Protein AF-A0A225DD57-F1 (afdb_monomer)

Nearest PDB structures (foldseek):
  1nw8-assembly1_A  TM=8.783E-01  e=8.122E-04  Cereibacter sphaeroides
  1eg2-assembly1_A  TM=8.986E-01  e=1.208E-03  Cereibacter sphaeroides
  6pbd-assembly1_A  TM=8.001E-01  e=1.473E-03  Caulobacter vibrioides
  1nw6-assembly1_A  TM=6.764E-01  e=6.661E-04  Cereibacter sphaeroides
  2zbq-assembly1_A  TM=6.760E-01  e=3.719E-03  Thermus thermophilus

Sequence (148 aa):
MKANPGIIINRTYTAEEVTKILARYEHGDIVDCVVGGGKMGHDAAHDNEAPYPLELVERFVLSCCPPGGTVADCFTGSGTTAHAAIIHGRNFIGCDIRESQVEIARNRLRDVESGWNSYKRVTGAKVEAIATPAAPSLFDEVPTDAQD

InterPro domains:
  IPR001091 Restriction/modification DNA-methyltransferase [PR00508] (48-65)
  IPR001091 Restriction/modification DNA-methyltransferase [PR00508] (67-85)
  IPR001091 Restriction/modification DNA-methyltransferase [PR00508] (90-110)
  IPR002941 DNA methylase N-4/N-6 [PF01555] (45-106)
  IPR029063 S-adenosyl-L-methionine-dependent methyltransferase superfamily [G3DSA:3.40.50.150] (6-124)
  IPR029063 S-adenosyl-L-methionine-dependent methyltransferase superfamily [SSF53335] (49-110)

Secondary structure (DSSP, 8-state):
-PPPTT------S-HHHHHHHHTTS-SSS------STT-SSSGGGGGSSS---HHHHHHHHHHHS-TT-EEEETT-TTTHHHHHHHHTT-EEEE--S-HHHHHHHHHHHHHHHTT--EEEEEETTEEEEEEPPPPPP------S----

Mean predicted aligned error: 9.71 Å

Radius of gyration: 16.48 Å; Cα contacts (8 Å, |Δi|>4): 208; chains: 1; bounding box: 44×46×37 Å

Foldseek 3Di:
DDDDPPDPDPCLDDPVRLCVLCVLADDDPDHDFDDDPQQQFDPLQVVFPDGHRLVVLLNCCSNPAHAQEEDEEAQCFLNSNVLSQFLRRYAYDYDHPDPSRVVNNVVVVVCSQVQVQWGWGDDPPDIDTGGRHHGDDHDDPPPPPPDD

Structure (mmCIF, N/CA/C/O backbone):
data_AF-A0A225DD57-F1
#
_entry.id   AF-A0A225DD57-F1
#
loop_
_atom_site.group_PDB
_atom_site.id
_atom_site.type_symbol
_atom_site.label_atom_id
_atom_site.label_alt_id
_atom_site.label_comp_id
_atom_site.label_asym_id
_atom_site.label_entity_id
_atom_site.label_seq_id
_atom_site.pdbx_PDB_ins_code
_atom_site.Cartn_x
_atom_site.Cartn_y
_atom_site.Cartn_z
_atom_site.occupancy
_atom_site.B_iso_or_equiv
_atom_site.auth_seq_id
_atom_site.auth_comp_id
_atom_site.auth_asym_id
_atom_site.auth_atom_id
_atom_site.pdbx_PDB_model_num
ATOM 1 N N . MET A 1 1 ? -4.572 25.527 13.713 1.00 34.81 1 MET A N 1
ATOM 2 C CA . MET A 1 1 ? -4.984 25.557 12.292 1.00 34.81 1 MET A CA 1
ATOM 3 C C . MET A 1 1 ? -6.315 24.828 12.161 1.00 34.81 1 MET A C 1
ATOM 5 O O . MET A 1 1 ? -6.410 23.710 12.648 1.00 34.81 1 MET A O 1
ATOM 9 N N . LYS A 1 2 ? -7.359 25.466 11.615 1.00 31.77 2 LYS A N 1
ATOM 10 C CA . LYS A 1 2 ? -8.645 24.808 11.320 1.00 31.77 2 LYS A CA 1
ATOM 11 C C . LYS A 1 2 ? -8.604 24.343 9.861 1.00 31.77 2 LYS A C 1
ATOM 13 O O . LYS A 1 2 ? -8.299 25.155 8.995 1.00 31.77 2 LYS A O 1
ATOM 18 N N . ALA A 1 3 ? -8.849 23.057 9.621 1.00 34.16 3 ALA A N 1
ATOM 19 C CA . ALA A 1 3 ? -8.929 22.487 8.278 1.00 34.16 3 ALA A CA 1
ATOM 20 C C . ALA A 1 3 ? -10.076 23.118 7.458 1.00 34.16 3 ALA A C 1
ATOM 22 O O . ALA A 1 3 ? -11.015 23.684 8.021 1.00 34.16 3 ALA A O 1
ATOM 23 N N . ASN A 1 4 ? -9.961 23.024 6.131 1.00 31.92 4 ASN A N 1
ATOM 24 C CA . ASN A 1 4 ? -10.864 23.598 5.132 1.00 31.92 4 ASN A CA 1
ATOM 25 C C . ASN A 1 4 ? -12.333 23.140 5.353 1.00 31.92 4 ASN A C 1
ATOM 27 O O . ASN A 1 4 ? -12.573 21.933 5.419 1.00 31.92 4 ASN A O 1
ATOM 31 N N . PRO A 1 5 ? -13.319 24.058 5.459 1.00 31.98 5 PRO A N 1
ATOM 32 C CA . PRO A 1 5 ? -14.703 23.763 5.873 1.00 31.98 5 PRO A CA 1
ATOM 33 C C . PRO A 1 5 ? -15.531 22.837 4.957 1.00 31.98 5 PRO A C 1
ATOM 35 O O . PRO A 1 5 ? -16.663 22.518 5.310 1.00 31.98 5 PRO A O 1
ATOM 38 N N . GLY A 1 6 ? -15.003 22.393 3.811 1.00 32.75 6 GLY A N 1
ATOM 39 C CA . GLY A 1 6 ? -15.690 21.485 2.878 1.00 32.75 6 GLY A CA 1
ATOM 40 C C . GLY A 1 6 ? -15.499 19.984 3.140 1.00 32.75 6 GLY A C 1
ATOM 41 O O . GLY A 1 6 ? -16.209 19.178 2.548 1.00 32.75 6 GLY A O 1
ATOM 42 N N . ILE A 1 7 ? -14.574 19.586 4.020 1.00 39.62 7 ILE A N 1
ATOM 43 C CA . ILE A 1 7 ? -14.382 18.180 4.408 1.00 39.62 7 ILE A CA 1
ATOM 44 C C . ILE A 1 7 ? -14.963 18.003 5.813 1.00 39.62 7 ILE A C 1
ATOM 46 O O . ILE A 1 7 ? -14.273 18.179 6.818 1.00 39.62 7 ILE A O 1
ATOM 50 N N . ILE A 1 8 ? -16.249 17.652 5.900 1.00 39.28 8 ILE A N 1
ATOM 51 C CA . ILE A 1 8 ? -16.816 17.106 7.139 1.00 39.28 8 ILE A CA 1
ATOM 52 C C . ILE A 1 8 ? -16.343 15.653 7.240 1.00 39.28 8 ILE A C 1
ATOM 54 O O . ILE A 1 8 ? -17.059 14.712 6.916 1.00 39.28 8 ILE A O 1
ATOM 58 N N . ILE A 1 9 ? -15.093 15.471 7.663 1.00 49.03 9 ILE A N 1
ATOM 59 C CA . ILE A 1 9 ? -14.628 14.190 8.188 1.00 49.03 9 ILE A CA 1
ATOM 60 C C . ILE A 1 9 ? -15.327 13.999 9.528 1.00 49.03 9 ILE A C 1
ATOM 62 O O . ILE A 1 9 ? -15.048 14.712 10.496 1.00 49.03 9 ILE A O 1
ATOM 66 N N . ASN A 1 10 ? -16.247 13.038 9.587 1.00 46.84 10 ASN A N 1
ATOM 67 C CA . ASN A 1 10 ? -16.637 12.433 10.852 1.00 46.84 10 ASN A CA 1
ATOM 68 C C . ASN A 1 10 ? -15.325 12.113 11.593 1.00 46.84 10 ASN A C 1
ATOM 70 O O . ASN A 1 10 ? -14.464 11.444 11.011 1.00 46.84 10 ASN A O 1
ATOM 74 N N . ARG A 1 11 ? -15.086 12.697 12.780 1.00 54.72 11 ARG A N 1
ATOM 75 C CA . ARG A 1 11 ? -13.787 12.593 13.474 1.00 54.72 11 ARG A CA 1
ATOM 76 C C . ARG A 1 11 ? -13.568 11.145 13.891 1.00 54.72 11 ARG A C 1
ATOM 78 O O . ARG A 1 11 ? -13.914 10.751 14.995 1.00 54.72 11 ARG A O 1
ATOM 85 N N . THR A 1 12 ? -13.012 10.364 12.978 1.00 63.06 12 THR A N 1
ATOM 86 C CA . THR A 1 12 ? -12.706 8.952 13.203 1.00 63.06 12 THR A CA 1
ATOM 87 C C . THR A 1 12 ? -11.370 8.806 13.932 1.00 63.06 12 THR A C 1
ATOM 89 O O . THR A 1 12 ? -11.112 7.782 14.547 1.00 63.06 12 THR A O 1
ATOM 92 N N . TYR A 1 13 ? -10.563 9.873 13.921 1.00 60.72 13 TYR A N 1
ATOM 93 C CA . TYR A 1 13 ? -9.383 10.040 14.753 1.00 60.72 13 TYR A CA 1
ATOM 94 C C . TYR A 1 13 ? -9.442 11.359 15.523 1.00 60.72 13 TYR A C 1
ATOM 96 O O . TYR A 1 13 ? -9.879 12.399 15.015 1.00 60.72 13 TYR A O 1
ATOM 104 N N . THR A 1 14 ? -8.942 11.330 16.749 1.00 68.81 14 THR A N 1
ATOM 105 C CA . THR A 1 14 ? -8.570 12.507 17.529 1.00 68.81 14 THR A CA 1
ATOM 106 C C . THR A 1 14 ? -7.267 13.113 16.998 1.00 68.81 14 THR A C 1
ATOM 108 O O . THR A 1 14 ? -6.453 12.446 16.357 1.00 68.81 14 THR A O 1
ATOM 111 N N . ALA A 1 15 ? -7.033 14.397 17.285 1.00 66.81 15 ALA A N 1
ATOM 112 C CA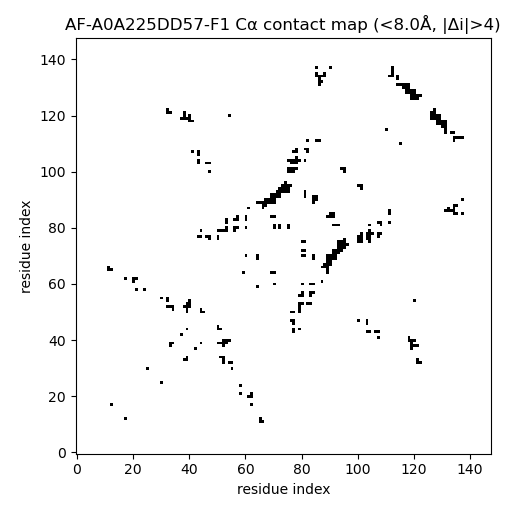 . ALA A 1 15 ? -5.781 15.058 16.908 1.00 66.81 15 ALA A CA 1
ATOM 113 C C . ALA A 1 15 ? -4.551 14.376 17.543 1.00 66.81 15 ALA A C 1
ATOM 115 O O . ALA A 1 15 ? -3.493 14.320 16.922 1.00 66.81 15 ALA A O 1
ATOM 116 N N . GLU A 1 16 ? -4.694 13.822 18.750 1.00 68.62 16 GLU A N 1
ATOM 117 C CA . GLU A 1 16 ? -3.635 13.071 19.433 1.00 68.62 16 GLU A CA 1
ATOM 118 C C . GLU A 1 16 ? -3.330 11.738 18.747 1.00 68.62 16 GLU A C 1
ATOM 120 O O . GLU A 1 16 ? -2.163 11.386 18.602 1.00 68.62 16 GLU A O 1
ATOM 125 N N . GLU A 1 17 ? -4.347 11.004 18.289 1.00 68.19 17 GLU A N 1
ATOM 126 C CA . GLU A 1 17 ? -4.157 9.755 17.540 1.00 68.19 17 GLU A CA 1
ATOM 127 C C . GLU A 1 17 ? -3.466 10.008 16.205 1.00 68.19 17 GLU A C 1
ATOM 129 O O . GLU A 1 17 ? -2.489 9.329 15.897 1.00 68.19 17 GLU A O 1
ATOM 134 N N . VAL A 1 18 ? -3.895 11.031 15.458 1.00 67.25 18 VAL A N 1
ATOM 135 C CA . VAL A 1 18 ? -3.208 11.440 14.224 1.00 67.25 18 VAL A CA 1
ATOM 136 C C . VAL A 1 18 ? -1.768 11.843 14.527 1.00 67.25 18 VAL A C 1
ATOM 138 O O . VAL A 1 18 ? -0.856 11.404 13.835 1.00 67.25 18 VAL A O 1
ATOM 141 N N . THR A 1 19 ? -1.536 12.610 15.596 1.00 70.56 19 THR A N 1
ATOM 142 C CA . THR A 1 19 ? -0.178 12.998 16.008 1.00 70.56 19 THR A CA 1
ATOM 143 C C . THR A 1 19 ? 0.667 11.774 16.348 1.00 70.56 19 THR A C 1
ATOM 145 O O . THR A 1 19 ? 1.812 11.720 15.934 1.00 70.56 19 THR A O 1
ATOM 148 N N . LYS A 1 20 ? 0.132 10.753 17.029 1.00 73.62 20 LYS A N 1
ATOM 149 C CA . LYS A 1 20 ? 0.863 9.505 17.327 1.00 73.62 20 LYS A CA 1
ATOM 150 C C . LYS A 1 20 ? 1.149 8.677 16.074 1.00 73.62 20 LYS A C 1
ATOM 152 O O . LYS A 1 20 ? 2.254 8.166 15.920 1.00 73.62 20 LYS A O 1
ATOM 157 N N . ILE A 1 21 ? 0.167 8.551 15.180 1.00 69.44 21 ILE A N 1
ATOM 158 C CA . ILE A 1 21 ? 0.305 7.850 13.897 1.00 69.44 21 ILE A CA 1
ATOM 159 C C . ILE A 1 21 ? 1.361 8.534 13.031 1.00 69.44 21 ILE A C 1
ATOM 161 O O . ILE A 1 21 ? 2.135 7.851 12.367 1.00 69.44 21 ILE A O 1
ATOM 165 N N . LEU A 1 22 ? 1.401 9.868 13.054 1.00 72.38 22 LEU A N 1
ATOM 166 C CA . LEU A 1 22 ? 2.293 10.666 12.225 1.00 72.38 22 LEU A CA 1
ATOM 167 C C . LEU A 1 22 ? 3.603 11.064 12.899 1.00 72.38 22 LEU A C 1
ATOM 169 O O . LEU A 1 22 ? 4.518 11.467 12.195 1.00 72.38 22 LEU A O 1
ATOM 173 N N . ALA A 1 23 ? 3.749 10.881 14.214 1.00 71.38 23 ALA A N 1
ATOM 174 C CA . ALA A 1 23 ? 4.973 11.197 14.960 1.00 71.38 23 ALA A CA 1
ATOM 175 C C . ALA A 1 23 ? 6.205 10.450 14.431 1.00 71.38 23 ALA A C 1
ATOM 177 O O . ALA A 1 23 ? 7.333 10.861 14.680 1.00 71.38 23 ALA A O 1
ATOM 178 N N . ARG A 1 24 ? 5.982 9.346 13.709 1.00 70.31 24 ARG A N 1
ATOM 179 C CA . ARG A 1 24 ? 7.019 8.551 13.041 1.00 70.31 24 ARG A CA 1
ATOM 180 C C . ARG A 1 24 ? 7.454 9.087 11.673 1.00 70.31 24 ARG A C 1
ATOM 182 O O . ARG A 1 24 ? 8.404 8.543 11.123 1.00 70.31 24 ARG A O 1
ATOM 189 N N . TYR A 1 25 ? 6.772 10.091 11.125 1.00 69.56 25 TYR A N 1
ATOM 190 C CA . TYR A 1 25 ? 7.152 10.773 9.888 1.00 69.56 25 TYR A CA 1
ATOM 191 C C . TYR A 1 25 ? 7.698 12.165 10.218 1.00 69.56 25 TYR A C 1
ATOM 193 O O . TYR A 1 25 ? 7.233 12.829 11.150 1.00 69.56 25 TYR A O 1
ATOM 201 N N . GLU A 1 26 ? 8.683 12.629 9.449 1.00 65.81 26 GLU A N 1
ATOM 202 C CA . GLU A 1 26 ? 9.136 14.013 9.569 1.00 65.81 26 GLU A CA 1
ATOM 203 C C . GLU A 1 26 ? 7.995 14.981 9.226 1.00 65.81 26 GLU A C 1
ATOM 205 O O . GLU A 1 26 ? 7.162 14.734 8.347 1.00 65.81 26 GLU A O 1
ATOM 210 N N . HIS A 1 27 ? 7.914 16.075 9.983 1.00 64.69 27 HIS A N 1
A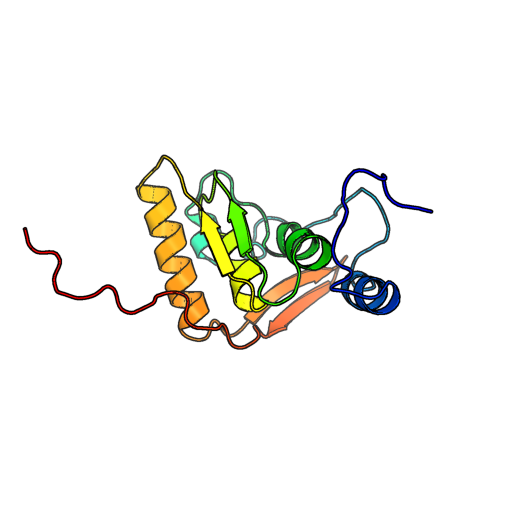TOM 211 C CA . HIS A 1 27 ? 6.841 17.051 9.838 1.00 64.69 27 HIS A CA 1
ATOM 212 C C . HIS A 1 27 ? 7.128 17.934 8.620 1.00 64.69 27 HIS A C 1
ATOM 214 O O . HIS A 1 27 ? 8.135 18.636 8.594 1.00 64.69 27 HIS A O 1
ATOM 220 N N . GLY A 1 28 ? 6.231 17.932 7.633 1.00 67.62 28 GLY A N 1
ATOM 221 C CA . GLY A 1 28 ? 6.346 18.780 6.445 1.00 67.62 28 GLY A CA 1
ATOM 222 C C . GLY A 1 28 ? 5.638 18.213 5.217 1.00 67.62 28 GLY A C 1
ATOM 223 O O . GLY A 1 28 ? 5.127 17.089 5.245 1.00 67.62 28 GLY A O 1
ATOM 224 N N . ASP A 1 29 ? 5.631 19.008 4.148 1.00 76.06 29 ASP A N 1
ATOM 225 C CA . ASP A 1 29 ? 5.032 18.674 2.846 1.00 76.06 29 ASP A CA 1
ATOM 226 C C . ASP A 1 29 ? 5.974 17.857 1.941 1.00 76.06 29 ASP A C 1
ATOM 228 O O . ASP A 1 29 ? 5.575 17.392 0.875 1.00 76.06 29 ASP A O 1
ATOM 232 N N . ILE A 1 30 ? 7.227 17.673 2.365 1.00 80.25 30 ILE A N 1
ATOM 233 C CA . ILE A 1 30 ? 8.228 16.855 1.677 1.00 80.25 30 ILE A CA 1
ATOM 234 C C . ILE A 1 30 ? 8.212 15.455 2.295 1.00 80.25 30 ILE A C 1
ATOM 236 O O . ILE A 1 30 ? 8.161 15.301 3.519 1.00 80.25 30 ILE A O 1
ATOM 240 N N . VAL A 1 31 ? 8.214 14.431 1.441 1.00 80.12 31 VAL A N 1
ATOM 241 C CA . VAL A 1 31 ? 8.308 13.030 1.859 1.00 80.12 31 VAL A CA 1
ATOM 242 C C . VAL A 1 31 ? 9.578 12.437 1.273 1.00 80.12 31 VAL A C 1
ATOM 244 O O . VAL A 1 31 ? 9.656 12.199 0.069 1.00 80.12 31 VAL A O 1
ATOM 247 N N . ASP A 1 32 ? 10.557 12.184 2.134 1.00 81.81 32 ASP A N 1
ATOM 248 C CA . ASP A 1 32 ? 11.777 11.488 1.750 1.00 81.81 32 ASP A CA 1
ATOM 249 C C . ASP A 1 32 ? 11.566 9.979 1.884 1.00 81.81 32 ASP A C 1
ATOM 251 O O . ASP A 1 32 ? 11.287 9.460 2.964 1.00 81.81 32 ASP A O 1
ATOM 255 N N . CYS A 1 33 ? 11.679 9.262 0.767 1.00 83.00 33 CYS A N 1
ATOM 256 C CA . CYS A 1 33 ? 11.569 7.807 0.723 1.00 83.00 33 CYS A CA 1
ATOM 257 C C . CYS A 1 33 ? 12.717 7.220 -0.090 1.00 83.00 33 CYS A C 1
ATOM 259 O O . CYS A 1 33 ? 13.086 7.741 -1.145 1.00 83.00 33 CYS A O 1
ATOM 261 N N . VAL A 1 34 ? 13.255 6.091 0.368 1.00 85.00 34 VAL A N 1
ATOM 262 C CA . VAL A 1 34 ? 14.291 5.380 -0.382 1.00 85.00 34 VAL A CA 1
ATOM 263 C C . VAL A 1 34 ? 13.654 4.453 -1.411 1.00 85.00 34 VAL A C 1
ATOM 265 O O . VAL A 1 34 ? 12.773 3.659 -1.094 1.00 85.00 34 VAL A O 1
ATOM 268 N N . VAL A 1 35 ? 14.142 4.535 -2.647 1.00 88.50 35 VAL A N 1
ATOM 269 C CA . VAL A 1 35 ? 13.682 3.732 -3.786 1.00 88.50 35 VAL A CA 1
ATOM 270 C C . VAL A 1 35 ? 14.722 2.679 -4.182 1.00 88.50 35 VAL A C 1
ATOM 272 O O . VAL A 1 35 ? 15.927 2.876 -4.017 1.00 88.50 35 VAL A O 1
ATOM 275 N N . GLY A 1 36 ? 14.258 1.558 -4.737 1.00 85.75 36 GLY A N 1
ATOM 276 C CA . GLY A 1 36 ? 15.110 0.504 -5.294 1.00 85.75 36 GLY A CA 1
ATOM 277 C C . GLY A 1 36 ? 15.871 -0.338 -4.260 1.00 85.75 36 GLY A C 1
ATOM 278 O O . GLY A 1 36 ? 15.691 -0.216 -3.048 1.00 85.75 36 GLY A O 1
ATOM 279 N N . GLY A 1 37 ? 16.711 -1.258 -4.748 1.00 83.88 37 GLY A N 1
ATOM 280 C CA . GLY A 1 37 ? 17.587 -2.091 -3.910 1.00 83.88 37 GLY A CA 1
ATOM 281 C C . GLY A 1 37 ? 16.861 -2.903 -2.829 1.00 83.88 37 GLY A C 1
ATOM 282 O O . GLY A 1 37 ? 17.360 -2.984 -1.705 1.00 83.88 37 GLY A O 1
ATOM 283 N N . GLY A 1 38 ? 15.670 -3.434 -3.136 1.00 83.50 38 GLY A N 1
ATOM 284 C CA . GLY A 1 38 ? 14.854 -4.225 -2.205 1.00 83.50 38 GLY A CA 1
ATOM 285 C C . GLY A 1 38 ? 14.159 -3.417 -1.101 1.00 83.50 38 GLY A C 1
ATOM 286 O O . GLY A 1 38 ? 13.800 -3.975 -0.066 1.00 83.50 38 GLY A O 1
ATOM 287 N N . LYS A 1 39 ? 14.002 -2.098 -1.278 1.00 85.75 39 LYS A N 1
ATOM 288 C CA . LYS A 1 39 ? 13.356 -1.186 -0.310 1.00 85.75 39 LYS A CA 1
ATOM 289 C C . LYS A 1 39 ? 11.964 -0.717 -0.750 1.00 85.75 39 LYS A C 1
ATOM 291 O O . LYS A 1 39 ? 11.404 0.202 -0.170 1.00 85.75 39 LYS A O 1
ATOM 296 N N . MET A 1 40 ? 11.386 -1.359 -1.766 1.00 89.50 40 MET A N 1
ATOM 297 C CA . MET A 1 40 ? 10.065 -1.008 -2.310 1.00 89.50 40 MET A CA 1
ATOM 298 C C . MET A 1 40 ? 8.892 -1.591 -1.501 1.00 89.50 40 MET A C 1
ATOM 300 O O . MET A 1 40 ? 7.731 -1.373 -1.840 1.00 89.50 40 MET A O 1
ATOM 304 N N . GLY A 1 41 ? 9.185 -2.341 -0.435 1.00 87.94 41 GLY A N 1
ATOM 305 C CA . GLY A 1 41 ? 8.204 -2.967 0.455 1.00 87.94 41 GLY A CA 1
ATOM 306 C C . GLY A 1 41 ? 7.742 -4.366 0.031 1.00 87.94 41 GLY A C 1
ATOM 307 O O . GLY A 1 41 ? 7.217 -5.098 0.859 1.00 87.94 41 GLY A O 1
ATOM 308 N N . HIS A 1 42 ? 7.959 -4.760 -1.227 1.00 90.25 42 HIS A N 1
ATOM 309 C CA . HIS A 1 42 ? 7.664 -6.101 -1.744 1.00 90.25 42 HIS A CA 1
ATOM 310 C C . HIS A 1 42 ? 8.462 -6.362 -3.026 1.00 90.25 42 HIS A C 1
ATOM 312 O O . HIS A 1 42 ? 8.686 -5.419 -3.789 1.00 90.25 42 HIS A O 1
ATOM 318 N N . ASP A 1 43 ? 8.812 -7.617 -3.304 1.00 89.56 43 ASP A N 1
ATOM 319 C CA . ASP A 1 43 ? 9.615 -7.972 -4.483 1.00 89.56 43 ASP A CA 1
ATOM 320 C C . ASP A 1 43 ? 8.851 -7.739 -5.795 1.00 89.56 43 ASP A C 1
ATOM 322 O O . ASP A 1 43 ? 9.389 -7.112 -6.703 1.00 89.56 43 ASP A O 1
ATOM 326 N N . ALA A 1 44 ? 7.556 -8.083 -5.834 1.00 90.19 44 ALA A N 1
ATOM 327 C CA . ALA A 1 44 ? 6.651 -7.805 -6.963 1.00 90.19 44 ALA A CA 1
ATOM 328 C C . ALA A 1 44 ? 6.572 -6.322 -7.391 1.00 90.19 44 ALA A C 1
ATOM 330 O O . ALA A 1 44 ? 6.065 -6.005 -8.465 1.00 90.19 44 ALA A O 1
ATOM 331 N N . ALA A 1 45 ? 7.067 -5.381 -6.576 1.00 90.00 45 ALA A N 1
ATOM 332 C CA . ALA A 1 45 ? 7.191 -3.993 -7.012 1.00 90.00 45 ALA A CA 1
ATOM 333 C C . ALA A 1 45 ? 8.109 -3.863 -8.239 1.00 90.00 45 ALA A C 1
ATOM 335 O O . ALA A 1 45 ? 7.877 -2.995 -9.072 1.00 90.00 45 ALA A O 1
ATOM 336 N N . HIS A 1 46 ? 9.131 -4.716 -8.351 1.00 89.94 46 HIS A N 1
ATOM 337 C CA . HIS A 1 46 ? 10.123 -4.679 -9.424 1.00 89.94 46 HIS A CA 1
ATOM 338 C C . HIS A 1 46 ? 9.607 -5.191 -10.775 1.00 89.94 46 HIS A C 1
ATOM 340 O O . HIS A 1 46 ? 10.256 -4.946 -11.789 1.00 89.94 46 HIS A O 1
ATOM 346 N N . ASP A 1 47 ? 8.434 -5.825 -10.795 1.00 91.88 47 ASP A N 1
ATOM 347 C CA . ASP A 1 47 ? 7.787 -6.308 -12.020 1.00 91.88 47 ASP A CA 1
ATOM 348 C C . ASP A 1 47 ? 6.912 -5.228 -12.691 1.00 91.88 47 ASP A C 1
ATOM 350 O O . ASP A 1 47 ? 6.404 -5.416 -13.796 1.00 91.88 47 ASP A O 1
ATOM 354 N N . ASN A 1 48 ? 6.744 -4.072 -12.040 1.00 90.69 48 ASN A N 1
ATOM 355 C CA . ASN A 1 48 ? 6.089 -2.887 -12.594 1.00 90.69 48 ASN A CA 1
ATOM 356 C C . ASN A 1 48 ? 7.129 -1.879 -13.105 1.00 90.69 48 ASN A C 1
ATOM 358 O O . ASN A 1 48 ? 8.229 -1.773 -12.565 1.00 90.69 48 ASN A O 1
ATOM 362 N N . GLU A 1 49 ? 6.786 -1.121 -14.149 1.00 91.62 49 GLU A N 1
ATOM 363 C CA . GLU A 1 49 ? 7.724 -0.197 -14.796 1.00 91.62 49 GLU A CA 1
ATOM 364 C C . GLU A 1 49 ? 7.958 1.108 -14.017 1.00 91.62 49 GLU A C 1
ATOM 366 O O . GLU A 1 49 ? 9.006 1.735 -14.166 1.00 91.62 49 GLU A O 1
ATOM 371 N N . ALA A 1 50 ? 6.997 1.530 -13.194 1.00 91.44 50 ALA A N 1
ATOM 372 C CA . ALA A 1 50 ? 7.041 2.765 -12.414 1.00 91.44 50 ALA A CA 1
ATOM 373 C C . ALA A 1 50 ? 6.481 2.574 -10.983 1.00 91.44 50 ALA A C 1
ATOM 375 O O . ALA A 1 50 ? 5.507 3.230 -10.599 1.00 91.44 50 ALA A O 1
ATOM 376 N N . PRO A 1 51 ? 7.078 1.685 -10.168 1.00 92.94 51 PRO A N 1
ATOM 377 C CA . PRO A 1 51 ? 6.616 1.432 -8.814 1.00 92.94 51 PRO A CA 1
ATOM 378 C C . PRO A 1 51 ? 7.024 2.570 -7.874 1.00 92.94 51 PRO A C 1
ATOM 380 O O . PRO A 1 51 ? 8.098 3.159 -8.009 1.00 92.94 51 PRO A O 1
ATOM 383 N N . TYR A 1 52 ? 6.219 2.807 -6.841 1.00 93.62 52 TYR A N 1
ATOM 384 C CA . TYR A 1 52 ? 6.584 3.666 -5.711 1.00 93.62 52 TYR A CA 1
ATOM 385 C C . TYR A 1 52 ? 6.738 2.854 -4.412 1.00 93.62 52 TYR A C 1
ATOM 387 O O . TYR A 1 52 ? 6.159 1.765 -4.295 1.00 93.62 52 TYR A O 1
ATOM 395 N N . PRO A 1 53 ? 7.539 3.337 -3.439 1.00 92.19 53 PRO A N 1
ATOM 396 C CA . PRO A 1 53 ? 7.757 2.639 -2.173 1.00 92.19 53 PRO A CA 1
ATOM 397 C C . PRO A 1 53 ? 6.487 2.543 -1.329 1.00 92.19 53 PRO A C 1
ATOM 399 O O . PRO A 1 53 ? 5.695 3.483 -1.275 1.00 92.19 53 PRO A O 1
ATOM 402 N N . LEU A 1 54 ? 6.342 1.440 -0.593 1.00 91.62 54 LEU A N 1
ATOM 403 C CA . LEU A 1 54 ? 5.228 1.234 0.337 1.00 91.62 54 LEU A CA 1
ATOM 404 C C . LEU A 1 54 ? 5.121 2.342 1.401 1.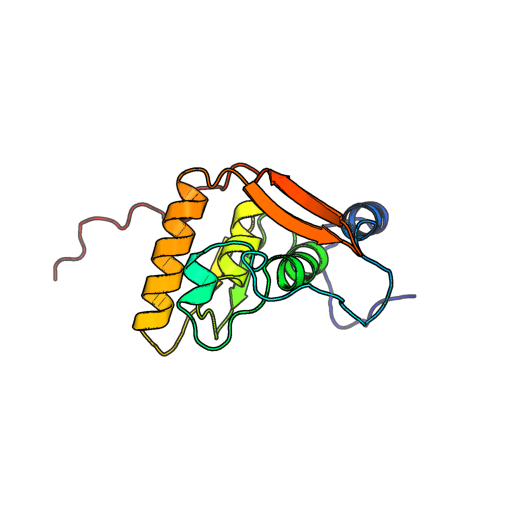00 91.62 54 LEU A C 1
ATOM 406 O O . LEU A 1 54 ? 4.031 2.843 1.657 1.00 91.62 54 LEU A O 1
ATOM 410 N N . GLU A 1 55 ? 6.256 2.769 1.960 1.00 87.31 55 GLU A N 1
ATOM 411 C CA . GLU A 1 55 ? 6.331 3.814 2.994 1.00 87.31 55 GLU A CA 1
ATOM 412 C C . GLU A 1 55 ? 5.698 5.145 2.555 1.00 87.31 55 GLU A C 1
ATOM 414 O O . GLU A 1 55 ? 5.072 5.831 3.366 1.00 87.31 55 GLU A O 1
ATOM 419 N N . LEU A 1 56 ? 5.808 5.485 1.265 1.00 90.06 56 LEU A N 1
ATOM 420 C CA . LEU A 1 56 ? 5.242 6.713 0.714 1.00 90.06 56 LEU A CA 1
ATOM 421 C C . LEU A 1 56 ? 3.716 6.718 0.844 1.00 90.06 56 LEU A C 1
ATOM 423 O O . LEU A 1 56 ? 3.138 7.657 1.390 1.00 90.06 56 LEU A O 1
ATOM 427 N N . VAL A 1 57 ? 3.060 5.668 0.344 1.00 92.62 57 VAL A N 1
ATOM 428 C CA . VAL A 1 57 ? 1.592 5.598 0.324 1.00 92.62 57 VAL A CA 1
ATOM 429 C C . VAL A 1 57 ? 1.011 5.283 1.700 1.00 92.62 57 VAL A C 1
ATOM 431 O O . VAL A 1 57 ? -0.067 5.766 2.042 1.00 92.62 57 VAL A O 1
ATOM 434 N N . GLU A 1 58 ? 1.749 4.545 2.531 1.00 89.19 58 GLU A N 1
ATOM 435 C CA . GLU A 1 58 ? 1.369 4.218 3.903 1.00 89.19 58 GLU A CA 1
ATOM 436 C C . GLU A 1 58 ? 1.039 5.478 4.720 1.00 89.19 58 GLU A C 1
ATOM 438 O O . GLU A 1 58 ? 0.012 5.528 5.404 1.00 89.19 58 GLU A O 1
ATOM 443 N N . ARG A 1 59 ? 1.847 6.541 4.583 1.00 86.19 59 ARG A N 1
ATOM 444 C CA . ARG A 1 59 ? 1.603 7.836 5.238 1.00 86.19 59 ARG A CA 1
ATOM 445 C C . ARG A 1 59 ? 0.222 8.404 4.895 1.00 86.19 59 ARG A C 1
ATOM 447 O O . ARG A 1 59 ? -0.470 8.911 5.782 1.00 86.19 59 ARG A O 1
ATOM 454 N N . PHE A 1 60 ? -0.192 8.316 3.632 1.00 88.50 60 PHE A N 1
ATOM 455 C CA . PHE A 1 60 ? -1.484 8.824 3.164 1.00 88.50 60 PHE A CA 1
ATOM 456 C C . PHE A 1 60 ? -2.641 7.927 3.590 1.00 88.50 60 PHE A C 1
ATOM 458 O O . PHE A 1 60 ? -3.640 8.430 4.094 1.00 88.50 60 PHE A O 1
ATOM 465 N N . VAL A 1 61 ? -2.495 6.604 3.481 1.00 90.06 61 VAL A N 1
ATOM 466 C CA . VAL A 1 61 ? -3.512 5.651 3.958 1.00 90.06 61 VAL A CA 1
ATOM 467 C C . VAL A 1 61 ? -3.835 5.910 5.427 1.00 90.06 61 VAL A C 1
ATOM 469 O O . VAL A 1 61 ? -4.997 6.013 5.810 1.00 90.06 61 VAL A O 1
ATOM 472 N N . LEU A 1 62 ? -2.809 6.077 6.253 1.00 84.12 62 LEU A N 1
ATOM 473 C CA . LEU A 1 62 ? -2.975 6.257 7.688 1.00 84.12 62 LEU A CA 1
ATOM 474 C C . LEU A 1 62 ? -3.516 7.632 8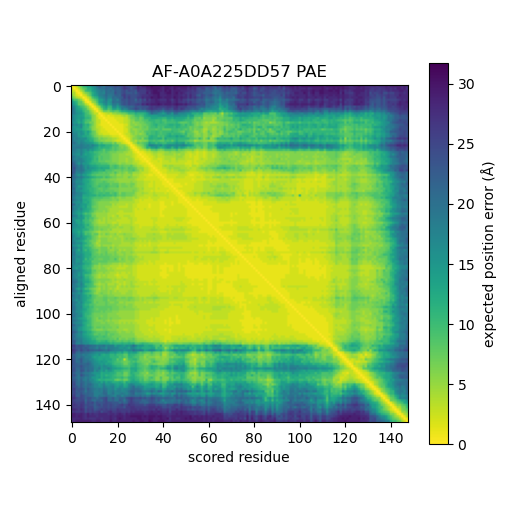.098 1.00 84.12 62 LEU A C 1
ATOM 476 O O . LEU A 1 62 ? -4.173 7.733 9.132 1.00 84.12 62 LEU A O 1
ATOM 480 N N . SER A 1 63 ? -3.221 8.684 7.331 1.00 82.25 63 SER A N 1
ATOM 481 C CA . SER A 1 63 ? -3.663 10.052 7.641 1.00 82.25 63 SER A CA 1
ATOM 482 C C . SER A 1 63 ? -5.008 10.414 7.021 1.00 82.25 63 SER A C 1
ATOM 484 O O . SER A 1 63 ? -5.741 11.223 7.591 1.00 82.25 63 SER A O 1
ATOM 486 N N . CYS A 1 64 ? -5.336 9.828 5.870 1.00 84.62 64 CYS A N 1
ATOM 487 C CA . CYS A 1 64 ? -6.507 10.188 5.078 1.00 84.62 64 CYS A CA 1
ATOM 488 C C . CYS A 1 64 ? -7.621 9.135 5.120 1.00 84.62 64 CYS A C 1
ATOM 490 O O . CYS A 1 64 ? -8.752 9.468 4.771 1.00 84.62 64 CYS A O 1
ATOM 492 N N . CYS A 1 65 ? -7.342 7.897 5.547 1.00 84.12 65 CYS A N 1
ATOM 493 C CA . CYS A 1 65 ? -8.339 6.831 5.619 1.00 84.12 65 CYS A CA 1
ATOM 494 C C . CYS A 1 65 ? -8.550 6.344 7.068 1.00 84.12 65 CYS A C 1
ATOM 496 O O . CYS A 1 65 ? -7.586 5.924 7.727 1.00 84.12 65 CYS A O 1
ATOM 498 N N . PRO A 1 66 ? -9.796 6.368 7.583 1.00 82.38 66 PRO A N 1
ATOM 499 C CA . PRO A 1 66 ? -10.109 5.818 8.900 1.00 82.38 66 PRO A CA 1
ATOM 500 C C . PRO A 1 66 ? -9.814 4.310 8.999 1.00 82.38 66 PRO A C 1
ATOM 502 O O . PRO A 1 66 ? -9.748 3.634 7.969 1.00 82.38 66 PRO A O 1
ATOM 505 N N . PRO A 1 67 ? -9.670 3.741 10.213 1.00 83.12 67 PRO A N 1
ATOM 506 C CA . PRO A 1 67 ? -9.565 2.291 10.376 1.00 83.12 67 PRO A CA 1
ATOM 507 C C . PRO A 1 67 ? -10.835 1.622 9.836 1.00 83.12 67 PRO A C 1
ATOM 509 O O . PRO A 1 67 ? -11.931 2.139 10.053 1.00 83.12 67 PRO A O 1
ATOM 512 N N . GLY A 1 68 ? -10.700 0.506 9.113 1.00 85.00 68 GLY A N 1
ATOM 513 C CA . GLY A 1 68 ? -11.826 -0.142 8.426 1.00 85.00 68 GLY A CA 1
ATOM 514 C C . GLY A 1 68 ? -12.431 0.674 7.272 1.00 85.00 68 GLY A C 1
ATOM 515 O O . GLY A 1 68 ? -13.406 0.243 6.662 1.00 85.00 68 GLY A O 1
ATOM 516 N N . GLY A 1 69 ? -11.876 1.850 6.961 1.00 86.19 69 GLY A N 1
ATOM 517 C CA . GLY A 1 69 ? -12.254 2.643 5.797 1.00 86.19 69 GLY A CA 1
ATOM 518 C C . GLY A 1 69 ? -11.832 1.980 4.488 1.00 86.19 69 GLY A C 1
ATOM 519 O O . GLY A 1 69 ? -11.101 0.994 4.483 1.00 86.19 69 GLY A O 1
ATOM 520 N N . THR A 1 70 ? -12.286 2.537 3.365 1.00 92.19 70 THR A N 1
ATOM 521 C CA . THR A 1 70 ? -11.927 2.049 2.026 1.00 92.19 70 THR A CA 1
ATOM 522 C C . THR A 1 70 ? -10.961 3.015 1.351 1.00 92.19 70 THR A C 1
ATOM 524 O O . THR A 1 70 ? -11.235 4.213 1.271 1.00 92.19 70 THR A O 1
ATOM 527 N N . VAL A 1 71 ? -9.835 2.494 0.870 1.00 94.69 71 VAL A N 1
ATOM 528 C CA . VAL A 1 71 ? -8.863 3.215 0.043 1.00 94.69 71 VAL A CA 1
ATOM 529 C C . VAL A 1 71 ? -9.146 2.904 -1.423 1.00 94.69 71 VAL A C 1
ATOM 531 O O . VAL A 1 71 ? -9.353 1.744 -1.770 1.00 94.69 71 VAL A O 1
ATOM 534 N N . ALA A 1 72 ? -9.151 3.928 -2.277 1.00 95.69 72 ALA A N 1
ATOM 535 C CA . ALA A 1 72 ? -9.377 3.766 -3.708 1.00 95.69 72 ALA A CA 1
ATOM 536 C C . ALA A 1 72 ? -8.145 4.168 -4.532 1.00 95.69 72 ALA A C 1
ATOM 538 O O . ALA A 1 72 ? -7.583 5.237 -4.290 1.00 95.69 72 ALA A O 1
ATOM 539 N N . ASP A 1 73 ? -7.755 3.347 -5.511 1.00 96.06 73 ASP A N 1
ATOM 540 C CA . ASP A 1 73 ? -6.661 3.642 -6.452 1.00 96.06 73 ASP A CA 1
ATOM 541 C C . ASP A 1 73 ? -7.010 3.199 -7.885 1.00 96.06 73 ASP A C 1
ATOM 543 O O . ASP A 1 73 ? -7.045 2.011 -8.207 1.00 96.06 73 ASP A O 1
ATOM 547 N N . CYS A 1 74 ? -7.270 4.165 -8.766 1.00 94.94 74 CYS A N 1
ATOM 548 C CA . CYS A 1 74 ? -7.647 3.915 -10.164 1.00 94.94 74 CYS A CA 1
ATOM 549 C C . CYS A 1 74 ? -6.453 3.620 -11.092 1.00 94.94 74 CYS A C 1
ATOM 551 O O . CYS A 1 74 ? -6.651 3.434 -12.292 1.00 94.94 74 CYS A O 1
ATOM 553 N N . PHE A 1 75 ? -5.229 3.626 -10.559 1.00 95.62 75 PHE A N 1
ATOM 554 C CA . PHE A 1 75 ? -3.993 3.320 -11.278 1.00 95.62 75 PHE A CA 1
ATOM 555 C C . PHE A 1 75 ? -3.153 2.368 -10.427 1.00 95.62 75 PHE A C 1
ATOM 557 O O . PHE A 1 75 ? -2.005 2.649 -10.080 1.00 95.62 75 PHE A O 1
ATOM 564 N N . THR A 1 76 ? -3.776 1.247 -10.050 1.00 95.12 76 THR A N 1
ATOM 565 C CA . THR A 1 76 ? -3.271 0.344 -9.008 1.00 95.12 76 THR A CA 1
ATOM 566 C C . THR A 1 76 ? -1.862 -0.183 -9.307 1.00 95.12 76 THR A C 1
ATOM 568 O O . THR A 1 76 ? -1.101 -0.432 -8.365 1.00 95.12 76 THR A O 1
ATOM 571 N N . GLY A 1 77 ? -1.481 -0.347 -10.581 1.00 95.81 77 GLY A N 1
ATOM 572 C CA . GLY A 1 77 ? -0.160 -0.846 -10.961 1.00 95.81 77 GLY A CA 1
ATOM 573 C C . GLY A 1 77 ? 0.155 -2.179 -10.278 1.00 95.81 77 GLY A C 1
ATOM 574 O O . GLY A 1 77 ? -0.686 -3.070 -10.236 1.00 95.81 77 GLY A O 1
ATOM 575 N N . SER A 1 78 ? 1.334 -2.292 -9.658 1.00 95.75 78 SER A N 1
ATOM 576 C CA . SER A 1 78 ? 1.726 -3.462 -8.850 1.00 95.75 78 SER A CA 1
ATOM 577 C C . SER A 1 78 ? 1.025 -3.575 -7.489 1.00 95.75 78 SER A C 1
ATOM 579 O O . SER A 1 78 ? 1.423 -4.393 -6.663 1.00 95.75 78 SER A O 1
ATOM 581 N N . GLY A 1 79 ? 0.025 -2.750 -7.176 1.00 95.81 79 GLY A N 1
ATOM 582 C CA . GLY A 1 79 ? -0.781 -2.891 -5.960 1.00 95.81 79 GLY A CA 1
ATOM 583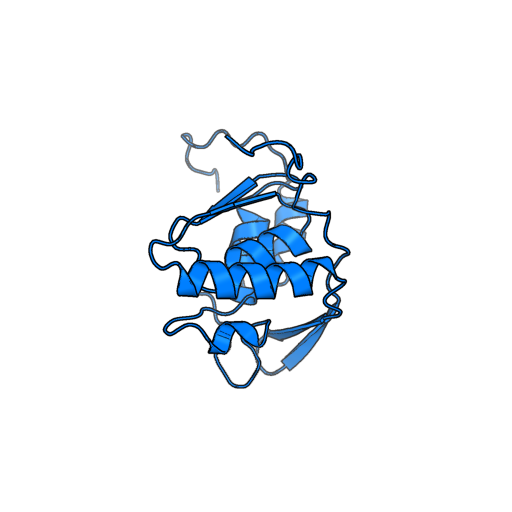 C C . GLY A 1 79 ? -0.127 -2.382 -4.674 1.00 95.81 79 GLY A C 1
ATOM 584 O O . GLY A 1 79 ? -0.411 -2.910 -3.600 1.00 95.81 79 GLY A O 1
ATOM 585 N N . THR A 1 80 ? 0.752 -1.373 -4.738 1.00 95.88 80 THR A N 1
ATOM 586 C CA . THR A 1 80 ? 1.393 -0.824 -3.524 1.00 95.88 80 THR A CA 1
ATOM 587 C C . THR A 1 80 ? 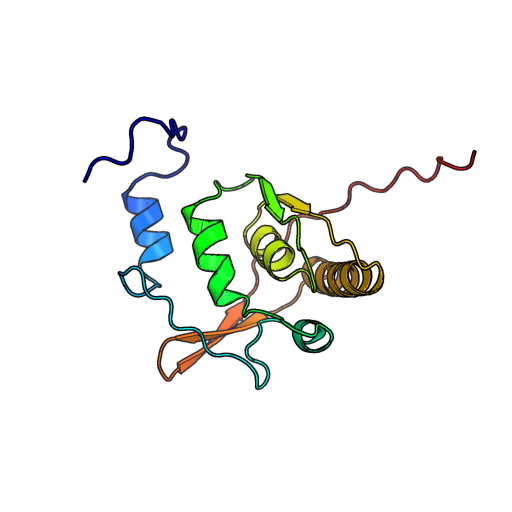0.367 -0.153 -2.596 1.00 95.88 80 THR A C 1
ATOM 589 O O . THR A 1 80 ? 0.404 -0.398 -1.391 1.00 95.88 80 THR A O 1
ATOM 592 N N . THR A 1 81 ? -0.584 0.633 -3.128 1.00 96.75 81 THR A N 1
ATOM 593 C CA . THR A 1 81 ? -1.686 1.211 -2.329 1.00 96.75 81 THR A CA 1
ATOM 594 C C . THR A 1 81 ? -2.528 0.129 -1.662 1.00 96.75 81 THR A C 1
ATOM 596 O O . THR A 1 81 ? -2.840 0.237 -0.477 1.00 96.75 81 THR A O 1
ATOM 599 N N . ALA A 1 82 ? -2.870 -0.923 -2.411 1.00 95.38 82 ALA A N 1
ATOM 600 C CA . ALA A 1 82 ? -3.662 -2.038 -1.910 1.00 95.38 82 ALA A CA 1
ATOM 601 C C . ALA A 1 82 ? -2.956 -2.721 -0.736 1.00 95.38 82 ALA A C 1
ATOM 603 O O . ALA A 1 82 ? -3.533 -2.827 0.342 1.00 95.38 82 ALA A O 1
ATOM 604 N N . HIS A 1 83 ? -1.674 -3.070 -0.908 1.00 93.81 83 HIS A N 1
ATOM 605 C CA . HIS A 1 83 ? -0.835 -3.607 0.163 1.00 93.81 83 HIS A CA 1
ATOM 606 C C . HIS A 1 83 ? -0.913 -2.713 1.409 1.00 93.81 83 HIS A C 1
ATOM 608 O O . HIS A 1 83 ? -1.251 -3.201 2.484 1.00 93.81 83 HIS A O 1
ATOM 614 N N . ALA A 1 84 ? -0.659 -1.406 1.276 1.00 92.81 84 ALA A N 1
ATOM 615 C CA . ALA A 1 84 ? -0.690 -0.484 2.411 1.00 92.81 84 ALA A CA 1
ATOM 616 C C . ALA A 1 84 ? -2.060 -0.425 3.102 1.00 92.81 84 ALA A C 1
ATOM 618 O O . ALA A 1 84 ? -2.114 -0.374 4.325 1.00 92.81 84 ALA A O 1
ATOM 619 N N . ALA A 1 85 ? -3.165 -0.438 2.355 1.00 92.81 85 ALA A N 1
ATOM 620 C CA . ALA A 1 85 ? -4.505 -0.463 2.938 1.00 92.81 85 ALA A CA 1
ATOM 621 C C . ALA A 1 85 ? -4.713 -1.720 3.801 1.00 92.81 85 ALA A C 1
ATOM 623 O O . ALA A 1 85 ? -5.097 -1.629 4.969 1.00 92.81 85 ALA A O 1
ATOM 624 N N . ILE A 1 86 ? -4.371 -2.877 3.243 1.00 90.12 86 ILE A N 1
ATOM 625 C CA . ILE A 1 86 ? -4.641 -4.200 3.808 1.00 90.12 86 ILE A CA 1
ATOM 626 C C . ILE A 1 86 ? -3.893 -4.437 5.109 1.00 90.12 86 ILE A C 1
ATOM 628 O O . ILE A 1 86 ? -4.503 -4.787 6.119 1.00 90.12 8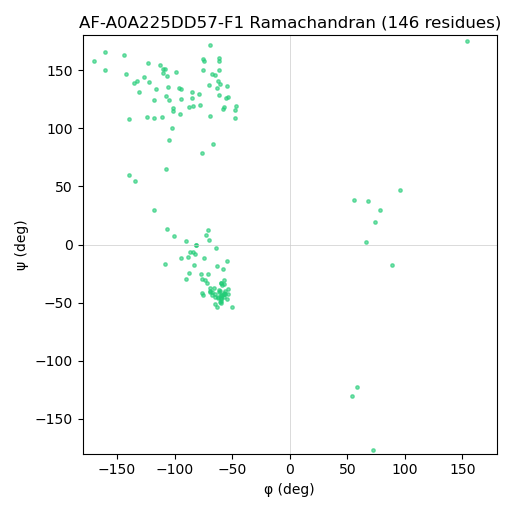6 ILE A O 1
ATOM 632 N N . ILE A 1 87 ? -2.579 -4.201 5.109 1.00 88.75 87 ILE A N 1
ATOM 633 C CA . ILE A 1 87 ? -1.738 -4.439 6.293 1.00 88.75 87 ILE A CA 1
ATOM 634 C C . ILE A 1 87 ? -2.137 -3.538 7.464 1.00 88.75 87 ILE A C 1
ATOM 636 O O . ILE A 1 87 ? -1.814 -3.805 8.615 1.00 88.75 87 ILE A O 1
ATOM 640 N N . HIS A 1 88 ? -2.862 -2.464 7.165 1.00 85.94 88 HIS A N 1
ATOM 641 C CA . HIS A 1 88 ? -3.372 -1.503 8.125 1.00 85.94 88 HIS A CA 1
ATOM 642 C C . HIS A 1 88 ? -4.854 -1.719 8.450 1.00 85.94 88 HIS A C 1
ATOM 644 O O . HIS A 1 88 ? -5.443 -0.900 9.154 1.00 85.94 88 HIS A O 1
ATOM 650 N N . GLY A 1 89 ? -5.478 -2.802 7.982 1.00 85.38 89 GLY A N 1
ATOM 651 C CA . GLY A 1 89 ? -6.877 -3.119 8.274 1.00 85.38 89 GLY A CA 1
ATOM 652 C C . GLY A 1 89 ? -7.866 -2.146 7.628 1.00 85.38 89 GLY A C 1
ATOM 653 O O . GLY A 1 89 ? -8.848 -1.745 8.256 1.00 85.38 89 GLY A O 1
ATOM 654 N N . ARG A 1 90 ? -7.572 -1.691 6.407 1.00 89.19 90 ARG A N 1
ATOM 655 C CA . ARG A 1 90 ? -8.486 -0.932 5.544 1.00 89.19 90 ARG A CA 1
ATOM 656 C C . ARG A 1 90 ? -8.896 -1.799 4.356 1.00 89.19 90 ARG A C 1
ATOM 658 O O . ARG A 1 90 ? -8.120 -2.630 3.891 1.00 89.19 90 ARG A O 1
ATOM 665 N N . ASN A 1 91 ? -10.090 -1.545 3.838 1.00 91.69 91 ASN A N 1
ATOM 666 C CA . ASN A 1 91 ? -10.554 -2.119 2.581 1.00 91.69 91 ASN A CA 1
ATOM 667 C C . ASN A 1 91 ? -9.876 -1.408 1.404 1.00 91.69 91 ASN A C 1
ATOM 669 O O . ASN A 1 91 ? -9.428 -0.262 1.526 1.00 91.69 91 ASN A O 1
ATOM 673 N N . PHE A 1 92 ? -9.858 -2.056 0.245 1.00 94.50 92 PHE A N 1
ATOM 674 C CA . PHE A 1 92 ? -9.294 -1.491 -0.973 1.00 94.50 92 PHE A CA 1
ATOM 675 C C . PHE A 1 92 ? -10.210 -1.725 -2.174 1.00 94.50 92 PHE A C 1
ATOM 677 O O . PHE A 1 92 ? -10.762 -2.810 -2.334 1.00 94.50 92 PHE A O 1
ATOM 684 N N . ILE A 1 93 ? -10.341 -0.713 -3.030 1.00 95.12 93 ILE A N 1
ATOM 685 C CA . ILE A 1 93 ? -10.972 -0.822 -4.347 1.00 95.12 93 ILE A CA 1
ATOM 686 C C . ILE A 1 93 ? -10.035 -0.178 -5.360 1.00 95.12 93 ILE A C 1
ATOM 688 O O . ILE A 1 93 ? -9.589 0.951 -5.180 1.00 95.12 93 ILE A O 1
ATOM 692 N N . GLY A 1 94 ? -9.752 -0.857 -6.459 1.00 93.75 94 GLY A N 1
ATOM 693 C CA . GLY A 1 94 ? -8.885 -0.288 -7.473 1.00 93.75 94 GLY A CA 1
ATOM 694 C C . GLY A 1 94 ? -9.034 -0.959 -8.815 1.00 93.75 94 GLY A C 1
ATOM 695 O O . GLY A 1 94 ? -9.634 -2.028 -8.943 1.00 93.75 94 GLY A O 1
ATOM 696 N N . CYS A 1 95 ? -8.490 -0.298 -9.821 1.00 94.50 95 CYS A N 1
ATOM 697 C CA . CYS A 1 95 ? -8.377 -0.841 -11.158 1.00 94.50 95 CYS A CA 1
ATOM 698 C C . CYS A 1 95 ? -7.065 -0.390 -11.798 1.00 94.50 95 CYS A C 1
ATOM 700 O O . CYS A 1 95 ? -6.402 0.543 -11.342 1.00 94.50 95 CYS A O 1
ATOM 702 N N . ASP A 1 96 ? -6.690 -1.094 -12.856 1.00 96.12 96 ASP A N 1
ATOM 703 C CA . ASP A 1 96 ? -5.653 -0.685 -13.788 1.00 96.12 96 ASP A CA 1
ATOM 704 C C . ASP A 1 96 ? -6.113 -1.103 -15.187 1.00 96.12 96 ASP A C 1
ATOM 706 O O . ASP A 1 96 ? -6.811 -2.108 -15.345 1.00 96.12 96 ASP A O 1
ATOM 710 N N . ILE A 1 97 ? -5.755 -0.324 -16.204 1.00 96.81 97 ILE A N 1
ATOM 711 C CA . ILE A 1 97 ? -6.118 -0.631 -17.591 1.00 96.81 97 ILE A CA 1
ATOM 712 C C . ILE A 1 97 ? -5.339 -1.838 -18.127 1.00 96.81 97 ILE A C 1
ATOM 714 O O . ILE A 1 97 ? -5.787 -2.509 -19.056 1.00 96.81 97 ILE A O 1
ATOM 718 N N . ARG A 1 98 ? -4.159 -2.117 -17.565 1.00 96.00 98 ARG A N 1
ATOM 719 C CA . ARG A 1 98 ? -3.289 -3.206 -18.002 1.00 96.00 98 ARG A CA 1
ATOM 720 C C . ARG A 1 98 ? -3.544 -4.438 -17.151 1.00 96.00 98 ARG A C 1
ATOM 722 O O . ARG A 1 98 ? -3.148 -4.494 -15.991 1.00 96.00 98 ARG A O 1
ATOM 729 N N . GLU A 1 99 ? -4.100 -5.473 -17.769 1.00 95.62 99 GLU A N 1
ATOM 730 C CA . GLU A 1 99 ? -4.327 -6.769 -17.118 1.00 95.62 99 GLU A CA 1
ATOM 731 C C . GLU A 1 99 ? -3.048 -7.345 -16.488 1.00 95.62 99 GLU A C 1
ATOM 733 O O . GLU A 1 99 ? -3.082 -7.849 -15.369 1.00 95.62 99 GLU A O 1
ATOM 738 N N . SER A 1 100 ? -1.893 -7.175 -17.145 1.00 95.56 100 SER A N 1
ATOM 739 C CA . SER A 1 100 ? -0.598 -7.609 -16.606 1.00 95.56 100 SER A CA 1
ATOM 740 C C . SER A 1 100 ? -0.262 -6.963 -15.257 1.00 95.56 100 SER A C 1
ATOM 742 O O . SER A 1 100 ? 0.357 -7.600 -14.413 1.00 95.56 100 SER A O 1
ATOM 744 N N . GLN A 1 101 ? -0.664 -5.706 -15.042 1.00 95.88 101 GLN A N 1
ATOM 745 C CA . GLN A 1 101 ? -0.437 -4.994 -13.782 1.00 95.88 101 GLN A CA 1
ATOM 746 C C . GLN A 1 101 ? -1.405 -5.465 -12.702 1.00 95.88 101 GLN A C 1
ATOM 748 O O . GLN A 1 101 ? -0.988 -5.738 -11.578 1.00 95.88 101 GLN A O 1
ATOM 753 N N . VAL A 1 102 ? -2.673 -5.670 -13.070 1.00 94.94 102 VAL A N 1
ATOM 754 C CA . VAL A 1 102 ? -3.671 -6.266 -12.174 1.00 94.94 102 VAL A CA 1
ATOM 755 C C . VAL A 1 102 ? -3.207 -7.637 -11.674 1.00 94.94 102 VAL A C 1
ATOM 757 O O . VAL A 1 102 ? -3.364 -7.935 -10.493 1.00 94.94 102 VAL A O 1
ATOM 760 N N . GLU A 1 103 ? -2.589 -8.455 -12.526 1.00 95.4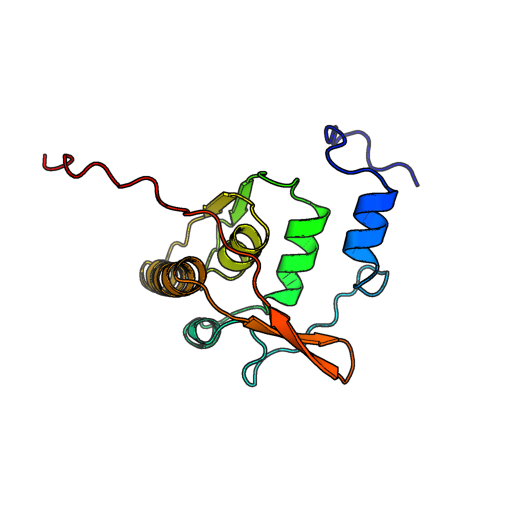4 103 GLU A N 1
ATOM 761 C CA . GLU A 1 103 ? -2.087 -9.768 -12.113 1.00 95.44 103 GLU A CA 1
ATOM 762 C C . GLU A 1 103 ? -0.887 -9.675 -11.155 1.00 95.44 103 GLU A C 1
ATOM 764 O O . GLU A 1 103 ? -0.844 -10.393 -10.154 1.00 95.44 103 GLU A O 1
ATOM 769 N N . ILE A 1 104 ? 0.044 -8.738 -11.382 1.00 95.81 104 ILE A N 1
ATOM 770 C CA . ILE A 1 104 ? 1.136 -8.451 -10.432 1.00 95.81 104 ILE A CA 1
ATOM 771 C C . ILE A 1 104 ? 0.561 -8.024 -9.076 1.00 95.81 104 ILE A C 1
ATOM 773 O O . ILE A 1 104 ? 0.986 -8.534 -8.036 1.00 95.81 104 ILE A O 1
ATOM 777 N N . ALA A 1 105 ? -0.431 -7.127 -9.077 1.00 95.44 105 ALA A N 1
ATOM 778 C CA . ALA A 1 105 ? -1.108 -6.703 -7.859 1.00 95.44 105 ALA A CA 1
ATOM 779 C C . ALA A 1 105 ? -1.763 -7.891 -7.143 1.00 95.44 105 ALA A C 1
ATOM 781 O O . ALA A 1 105 ? -1.527 -8.074 -5.954 1.00 95.44 105 ALA A O 1
ATOM 782 N N . ARG A 1 106 ? -2.520 -8.743 -7.845 1.00 93.81 106 ARG A N 1
ATOM 783 C CA . ARG A 1 106 ? -3.150 -9.937 -7.250 1.00 93.81 106 ARG A CA 1
ATOM 784 C C . ARG A 1 106 ? -2.135 -10.867 -6.599 1.00 93.81 106 ARG A C 1
ATOM 786 O O . ARG A 1 106 ? -2.371 -11.312 -5.480 1.00 93.81 106 ARG A O 1
ATOM 793 N N . ASN A 1 107 ? -1.015 -11.140 -7.265 1.00 92.75 107 ASN A N 1
ATOM 794 C CA . ASN A 1 107 ? 0.029 -12.003 -6.710 1.00 92.75 107 ASN A CA 1
ATOM 795 C C . ASN A 1 107 ? 0.630 -11.408 -5.436 1.00 92.75 107 ASN A C 1
ATOM 797 O O . ASN A 1 107 ? 0.681 -12.082 -4.412 1.00 92.75 107 ASN A O 1
ATOM 801 N N . ARG A 1 108 ? 0.952 -10.112 -5.455 1.00 93.25 108 ARG A N 1
ATOM 802 C CA . ARG A 1 108 ? 1.373 -9.390 -4.251 1.00 93.25 108 ARG A CA 1
ATOM 803 C C . ARG A 1 108 ? 0.338 -9.463 -3.130 1.00 93.25 108 ARG A C 1
ATOM 805 O O . ARG A 1 108 ? 0.712 -9.599 -1.972 1.00 93.25 108 ARG A O 1
ATOM 812 N N . LEU A 1 109 ? -0.951 -9.335 -3.442 1.00 91.06 109 LEU A N 1
ATOM 813 C CA . LEU A 1 109 ? -2.001 -9.369 -2.426 1.00 91.06 109 LEU A CA 1
ATOM 814 C C . LEU A 1 109 ? -2.172 -10.758 -1.809 1.00 91.06 109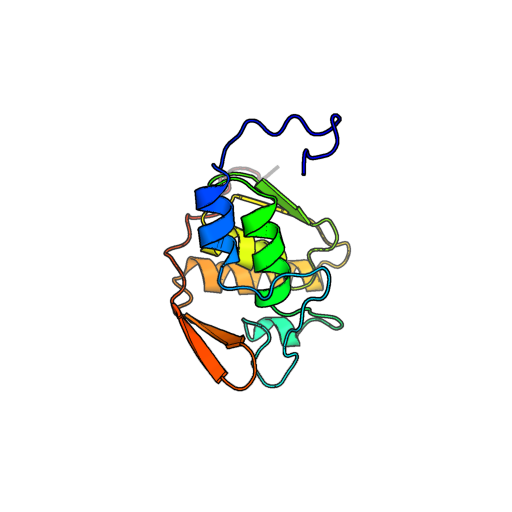 LEU A C 1
ATOM 816 O O . LEU A 1 109 ? -2.330 -10.841 -0.597 1.00 91.06 109 LEU A O 1
ATOM 820 N N . ARG A 1 110 ? -2.040 -11.831 -2.597 1.00 90.12 110 ARG A N 1
ATOM 821 C CA . ARG A 1 110 ? -2.006 -13.208 -2.074 1.00 90.12 110 ARG A CA 1
ATOM 822 C C . ARG A 1 110 ? -0.864 -13.401 -1.077 1.00 90.12 110 ARG A C 1
ATOM 824 O O . ARG A 1 110 ? -1.075 -13.979 -0.013 1.00 90.12 110 ARG A O 1
ATOM 831 N N . ASP A 1 111 ? 0.320 -12.874 -1.388 1.00 88.44 111 ASP A N 1
ATOM 832 C CA . ASP A 1 111 ? 1.469 -12.930 -0.481 1.00 88.44 111 ASP A CA 1
ATOM 833 C C . ASP A 1 111 ? 1.171 -12.180 0.827 1.00 88.44 111 ASP A C 1
ATOM 835 O O . ASP A 1 111 ? 1.402 -12.710 1.917 1.00 88.44 111 ASP A O 1
ATOM 839 N N . VAL A 1 112 ? 0.583 -10.981 0.730 1.00 86.25 112 VAL A N 1
ATOM 840 C CA . VAL A 1 112 ? 0.163 -10.172 1.887 1.00 86.25 112 VAL A CA 1
ATOM 841 C C . VAL A 1 112 ? -0.856 -10.909 2.760 1.00 86.25 112 VAL A C 1
ATOM 843 O O . VAL A 1 112 ? -0.674 -10.967 3.977 1.00 86.25 112 VAL A O 1
ATOM 846 N N . GLU A 1 113 ? -1.882 -11.514 2.161 1.00 78.75 113 GLU A N 1
ATOM 847 C CA . GLU A 1 113 ? -2.915 -12.282 2.869 1.00 78.75 113 GLU A CA 1
ATOM 848 C C . GLU A 1 113 ? -2.372 -13.549 3.530 1.00 78.75 113 GLU A C 1
ATOM 850 O O . GLU A 1 113 ? -2.765 -13.884 4.646 1.00 78.75 113 GLU A O 1
ATOM 855 N N . SER A 1 114 ? -1.432 -14.237 2.876 1.00 79.69 114 SER A N 1
ATOM 856 C CA . SER A 1 114 ? -0.825 -15.473 3.389 1.00 79.69 114 SER A CA 1
ATOM 857 C C . SER A 1 114 ? 0.095 -15.265 4.603 1.00 79.69 114 SER A C 1
ATOM 859 O O . SER A 1 114 ? 0.692 -16.219 5.105 1.00 79.69 114 SER A O 1
ATOM 861 N N . GLY A 1 115 ? 0.186 -14.030 5.103 1.00 67.75 115 GLY A N 1
ATOM 862 C CA . GLY A 1 115 ? 0.992 -13.669 6.260 1.00 67.75 115 GLY A CA 1
ATOM 863 C C . GLY A 1 115 ? 2.364 -13.141 5.868 1.00 67.75 115 GLY A C 1
ATOM 864 O O . GLY A 1 115 ? 3.364 -13.569 6.442 1.00 67.75 115 GLY A O 1
ATOM 865 N N . TRP A 1 116 ? 2.430 -12.214 4.901 1.00 71.38 116 TRP A N 1
ATOM 866 C CA . TRP A 1 116 ? 3.671 -11.515 4.553 1.00 71.38 116 TRP A CA 1
ATOM 867 C C . TRP A 1 116 ? 4.356 -11.001 5.822 1.00 71.38 116 TRP A C 1
ATOM 869 O O . TRP A 1 116 ? 3.866 -10.093 6.484 1.00 71.38 116 TRP A O 1
ATOM 879 N N . ASN A 1 117 ? 5.478 -11.612 6.201 1.00 63.72 117 ASN A N 1
ATOM 880 C CA . ASN A 1 117 ? 5.968 -11.529 7.580 1.00 63.72 117 ASN A CA 1
ATOM 881 C C . ASN A 1 117 ? 6.531 -10.152 7.967 1.00 63.72 117 ASN A C 1
ATOM 883 O O . ASN A 1 117 ? 6.444 -9.748 9.127 1.00 63.72 117 ASN A O 1
ATOM 887 N N . SER A 1 118 ? 7.146 -9.433 7.022 1.00 71.19 118 SER A N 1
ATOM 888 C CA . SER A 1 118 ? 7.701 -8.097 7.269 1.00 71.19 118 SER A CA 1
ATOM 889 C C . SER A 1 118 ? 8.128 -7.404 5.978 1.00 71.19 118 SER A C 1
ATOM 891 O O . SER A 1 118 ? 8.458 -8.069 4.998 1.00 71.19 118 SER A O 1
ATOM 893 N N . TYR A 1 119 ? 8.218 -6.075 5.995 1.00 75.00 119 TYR A N 1
ATOM 894 C CA . TYR A 1 119 ? 8.872 -5.303 4.936 1.00 75.00 119 TYR A CA 1
ATOM 895 C C . TYR A 1 119 ? 9.996 -4.423 5.488 1.00 75.00 119 TYR A C 1
ATOM 897 O O . TYR A 1 119 ? 10.025 -4.076 6.669 1.00 75.00 119 TYR A O 1
ATOM 905 N N . LYS A 1 120 ? 10.954 -4.067 4.625 1.00 75.00 120 LYS A N 1
ATOM 906 C CA . LYS A 1 120 ? 12.039 -3.143 4.976 1.00 75.00 120 LYS A CA 1
ATOM 907 C C . LYS A 1 120 ? 11.568 -1.708 4.794 1.00 75.00 120 LYS A C 1
ATOM 909 O O . LYS A 1 120 ? 11.157 -1.335 3.697 1.00 75.00 120 LYS A O 1
ATOM 914 N N . ARG A 1 121 ? 11.701 -0.909 5.844 1.00 73.31 121 ARG A N 1
ATOM 915 C CA . ARG A 1 121 ? 11.463 0.536 5.844 1.00 73.31 121 ARG A CA 1
ATOM 916 C C . ARG A 1 121 ? 12.782 1.275 6.007 1.00 73.31 121 ARG A C 1
ATOM 918 O O . ARG A 1 121 ? 13.682 0.757 6.674 1.00 73.31 121 ARG A O 1
ATOM 925 N N . VAL A 1 122 ? 12.908 2.462 5.414 1.00 71.62 122 VAL A N 1
ATOM 926 C CA . VAL A 1 122 ? 14.124 3.269 5.553 1.00 71.62 122 VAL A CA 1
ATOM 927 C C . VAL A 1 122 ? 13.795 4.648 6.091 1.00 71.62 122 VAL A C 1
ATOM 929 O O . VAL A 1 122 ? 13.258 5.486 5.382 1.00 71.62 122 VAL A O 1
ATOM 932 N N . THR A 1 123 ? 14.193 4.903 7.336 1.00 65.31 123 THR A N 1
ATOM 933 C CA . THR A 1 123 ? 14.027 6.206 7.987 1.00 65.31 123 THR A CA 1
ATOM 934 C C . THR A 1 123 ? 15.404 6.843 8.172 1.00 65.31 123 THR A C 1
ATOM 936 O O . THR A 1 123 ? 16.239 6.360 8.947 1.00 65.31 123 THR A O 1
ATOM 939 N N . GLY A 1 124 ? 15.681 7.906 7.413 1.00 66.38 124 GLY A N 1
ATOM 940 C CA . GLY A 1 124 ? 17.016 8.504 7.336 1.00 66.38 124 GLY A CA 1
ATOM 941 C C . GLY A 1 124 ? 18.066 7.490 6.858 1.00 66.38 124 GLY A C 1
ATOM 942 O O . GLY A 1 124 ? 17.928 6.892 5.796 1.00 66.38 124 GLY A O 1
ATOM 943 N N . ALA A 1 125 ? 19.120 7.267 7.652 1.00 64.56 125 ALA A N 1
ATOM 944 C CA . ALA A 1 125 ? 20.188 6.304 7.342 1.00 64.56 125 ALA A CA 1
ATOM 945 C C . ALA A 1 125 ? 19.936 4.874 7.872 1.00 64.56 125 ALA A C 1
ATOM 947 O O . ALA A 1 125 ? 20.811 4.014 7.751 1.00 64.56 125 ALA A O 1
ATOM 948 N N . LYS A 1 126 ? 18.785 4.605 8.504 1.00 68.12 126 LYS A N 1
ATOM 949 C CA . LYS A 1 126 ? 18.493 3.318 9.154 1.00 68.12 126 LYS A CA 1
ATOM 950 C C . LYS A 1 126 ? 17.506 2.495 8.337 1.00 68.12 126 LYS A C 1
ATOM 952 O O . LYS A 1 126 ? 16.492 3.017 7.889 1.00 68.12 126 LYS A O 1
ATOM 957 N N . VAL A 1 127 ? 17.794 1.200 8.190 1.00 73.06 127 VAL A N 1
ATOM 958 C CA . VAL A 1 127 ? 16.878 0.211 7.604 1.00 73.06 127 VAL A CA 1
ATOM 959 C C . VAL A 1 127 ? 16.308 -0.642 8.729 1.00 73.06 127 VAL A C 1
ATOM 961 O O . VAL A 1 127 ? 17.067 -1.249 9.482 1.00 73.06 127 VAL A O 1
ATOM 964 N N . GLU A 1 128 ? 14.986 -0.706 8.828 1.00 77.94 128 GLU A N 1
ATOM 965 C CA . GLU A 1 128 ? 14.272 -1.463 9.858 1.00 77.94 128 GLU A CA 1
ATOM 966 C C . GLU A 1 128 ? 13.343 -2.487 9.204 1.00 77.94 128 GLU A C 1
ATOM 968 O O . GLU A 1 128 ? 12.703 -2.196 8.194 1.00 77.94 128 GLU A O 1
ATOM 973 N N . ALA A 1 129 ? 13.264 -3.690 9.776 1.00 75.00 129 ALA A N 1
ATOM 974 C CA . ALA A 1 129 ? 12.236 -4.657 9.414 1.00 75.00 129 ALA A CA 1
ATOM 975 C C . ALA A 1 129 ? 10.965 -4.334 10.205 1.00 75.00 129 ALA A C 1
ATOM 977 O O . ALA A 1 129 ? 10.979 -4.343 11.437 1.00 75.00 129 ALA A O 1
ATOM 978 N N . ILE A 1 130 ? 9.880 -4.036 9.499 1.00 71.88 130 ILE A N 1
ATOM 979 C CA . ILE A 1 130 ? 8.573 -3.759 10.085 1.00 71.88 130 ILE A CA 1
ATOM 980 C C . ILE A 1 130 ? 7.728 -5.012 9.933 1.00 71.88 130 ILE A C 1
ATOM 982 O O . ILE A 1 130 ? 7.480 -5.454 8.813 1.00 71.88 130 ILE A O 1
ATOM 986 N N . ALA A 1 131 ? 7.324 -5.594 11.062 1.00 67.69 131 ALA A N 1
ATOM 987 C CA . ALA A 1 131 ? 6.384 -6.704 11.070 1.00 67.69 131 ALA A CA 1
ATOM 988 C C . ALA A 1 131 ? 5.042 -6.240 10.505 1.00 67.69 131 ALA A C 1
ATOM 990 O O . ALA A 1 131 ? 4.537 -5.173 10.869 1.00 67.69 131 ALA A O 1
ATOM 991 N N . THR A 1 132 ? 4.466 -7.050 9.632 1.00 64.75 132 THR A N 1
ATOM 992 C CA . THR A 1 132 ? 3.151 -6.770 9.069 1.00 64.75 132 THR A CA 1
ATOM 993 C C . THR A 1 132 ? 2.083 -7.155 10.093 1.00 64.75 132 THR A C 1
ATOM 995 O O . THR A 1 132 ? 2.136 -8.265 10.632 1.00 64.75 132 THR A O 1
ATOM 998 N N . PRO A 1 133 ? 1.112 -6.281 10.407 1.00 62.50 133 PRO A N 1
ATOM 999 C CA . PRO A 1 133 ? -0.061 -6.693 11.165 1.00 62.50 133 PRO A CA 1
ATOM 1000 C C . PRO A 1 133 ? -0.832 -7.767 10.387 1.00 62.50 133 PRO A C 1
ATOM 1002 O O . PRO A 1 133 ? -0.806 -7.774 9.157 1.00 62.50 133 PRO A O 1
ATOM 1005 N N . ALA A 1 134 ? -1.525 -8.669 11.088 1.00 55.97 134 ALA A N 1
ATOM 1006 C CA . ALA A 1 134 ? -2.366 -9.665 10.429 1.00 55.97 134 ALA A CA 1
ATOM 1007 C C . ALA A 1 134 ? -3.414 -8.962 9.548 1.00 55.97 134 ALA A C 1
ATOM 1009 O O . ALA A 1 134 ? -4.231 -8.185 10.049 1.00 55.97 134 ALA A O 1
ATOM 1010 N N . ALA A 1 135 ? -3.354 -9.216 8.243 1.00 55.34 135 ALA A N 1
ATOM 1011 C CA . ALA A 1 135 ? -4.301 -8.689 7.275 1.00 55.34 135 ALA A CA 1
ATOM 1012 C C . ALA A 1 135 ? -5.677 -9.361 7.457 1.00 55.34 135 ALA A C 1
ATOM 1014 O O . ALA A 1 135 ? -5.732 -10.579 7.641 1.00 55.34 135 ALA A O 1
ATOM 1015 N N . PRO A 1 136 ? -6.796 -8.617 7.400 1.00 54.59 136 PRO A N 1
ATOM 1016 C CA . PRO A 1 136 ? -8.104 -9.232 7.189 1.00 54.59 136 PRO A CA 1
ATOM 1017 C C . PRO A 1 136 ? -8.172 -9.830 5.769 1.00 54.59 136 PRO A C 1
ATOM 1019 O O . PRO A 1 136 ? -7.564 -9.284 4.849 1.00 54.59 136 PRO A O 1
ATOM 1022 N N . SER A 1 137 ? -8.897 -10.939 5.579 1.00 55.22 137 SER A N 1
ATOM 1023 C CA . SER A 1 137 ? -9.104 -11.546 4.251 1.00 55.22 137 SER A CA 1
ATOM 1024 C C . SER A 1 137 ? -9.838 -10.572 3.320 1.00 55.22 137 SER A C 1
ATOM 1026 O O . SER A 1 137 ? -10.882 -10.048 3.710 1.00 55.22 137 SER A O 1
ATOM 1028 N N . LEU A 1 138 ? -9.317 -10.322 2.113 1.00 54.56 138 LEU A N 1
ATOM 1029 C CA . LEU A 1 138 ? -9.889 -9.350 1.168 1.00 54.56 138 LEU A CA 1
ATOM 1030 C C . LEU A 1 138 ? -10.968 -9.908 0.264 1.00 54.56 138 LEU A C 1
ATOM 1032 O O . LEU A 1 138 ? -11.763 -9.139 -0.279 1.00 54.56 138 LEU A O 1
ATOM 1036 N N . PHE A 1 139 ? -10.952 -11.211 0.039 1.00 49.81 139 PHE A N 1
ATOM 1037 C CA . PHE A 1 139 ? -11.901 -11.847 -0.849 1.00 49.81 139 PHE A CA 1
ATOM 1038 C C . PHE A 1 139 ? -12.984 -12.504 -0.001 1.00 49.81 139 PHE A C 1
ATOM 1040 O O . PHE A 1 139 ? -12.713 -13.458 0.729 1.00 49.81 139 PHE A O 1
ATOM 1047 N N . ASP A 1 140 ? -14.217 -12.012 -0.126 1.00 44.50 140 ASP A N 1
ATOM 1048 C CA . ASP A 1 140 ? -15.361 -12.907 0.025 1.00 44.50 140 ASP A CA 1
ATOM 1049 C C . ASP A 1 140 ? -15.139 -14.059 -0.969 1.00 44.50 140 ASP A C 1
ATOM 1051 O O . ASP A 1 140 ? -14.707 -13.808 -2.102 1.00 44.50 140 ASP A O 1
ATOM 1055 N N . GLU A 1 141 ? -15.374 -15.312 -0.558 1.00 42.38 141 GLU A N 1
ATOM 1056 C CA . GLU A 1 141 ? -15.382 -16.432 -1.502 1.00 42.38 141 GLU A CA 1
ATOM 1057 C C . GLU A 1 141 ? -16.243 -16.019 -2.696 1.00 42.38 141 GLU A C 1
ATOM 1059 O O . GLU A 1 141 ? -17.434 -15.747 -2.541 1.00 42.38 141 GLU A O 1
ATOM 1064 N N . VAL A 1 142 ? -15.635 -15.912 -3.882 1.00 41.59 142 VAL A N 1
ATOM 1065 C CA . VAL A 1 142 ? -16.400 -15.696 -5.108 1.00 41.59 142 VAL A CA 1
ATOM 1066 C C . VAL A 1 142 ? -17.369 -16.875 -5.183 1.00 41.59 142 VAL A C 1
ATOM 1068 O O . VAL A 1 142 ? -16.889 -18.012 -5.253 1.00 41.59 142 VAL A O 1
ATOM 1071 N N . PRO A 1 143 ? -18.699 -16.654 -5.126 1.00 38.12 143 PRO A N 1
ATOM 1072 C CA . PRO A 1 143 ? -19.650 -17.748 -5.212 1.00 38.12 143 PRO A CA 1
ATOM 1073 C C . PRO A 1 143 ? -19.339 -18.530 -6.480 1.00 38.12 143 PRO A C 1
ATOM 1075 O O . PRO A 1 143 ? -19.227 -17.952 -7.562 1.00 38.12 143 PRO A O 1
ATOM 1078 N N . THR A 1 144 ? -19.161 -19.839 -6.350 1.00 47.97 144 THR A N 1
ATOM 1079 C CA . THR A 1 144 ? -18.700 -20.723 -7.428 1.00 47.97 144 THR A CA 1
ATOM 1080 C C . THR A 1 144 ? -19.750 -20.934 -8.533 1.00 47.97 144 THR A C 1
ATOM 1082 O O . THR A 1 144 ? -19.556 -21.766 -9.413 1.00 47.97 144 THR A O 1
ATOM 1085 N N . ASP A 1 145 ? -20.818 -20.130 -8.539 1.00 43.84 145 ASP A N 1
ATOM 1086 C CA . ASP A 1 145 ? -22.061 -20.365 -9.277 1.00 43.84 145 ASP A CA 1
ATOM 1087 C C . ASP A 1 145 ? -22.364 -19.291 -10.340 1.00 43.84 145 ASP A C 1
ATOM 1089 O O . ASP A 1 145 ? -23.521 -19.037 -10.659 1.00 43.84 145 ASP A O 1
ATOM 1093 N N . ALA A 1 146 ? -21.343 -18.658 -10.922 1.00 43.81 146 ALA A N 1
ATOM 1094 C CA . ALA A 1 146 ? -21.507 -17.853 -12.138 1.00 43.81 146 ALA A CA 1
ATOM 1095 C C . ALA A 1 146 ? -20.886 -18.576 -13.344 1.00 43.81 146 ALA A C 1
ATOM 1097 O O . ALA A 1 146 ? -19.888 -18.138 -13.917 1.00 43.81 146 ALA A O 1
ATOM 1098 N N . GLN A 1 147 ? -21.467 -19.725 -13.691 1.00 38.56 147 GLN A N 1
ATOM 1099 C CA . GLN A 1 147 ? -21.409 -20.269 -15.045 1.00 38.56 147 GLN A CA 1
ATOM 1100 C C . GLN A 1 147 ? -22.760 -19.983 -15.706 1.00 38.56 147 GLN A C 1
ATOM 1102 O O . GLN A 1 147 ? -23.719 -20.706 -15.448 1.00 38.56 147 GLN A O 1
ATOM 1107 N N . ASP A 1 148 ? -22.808 -18.937 -16.532 1.00 43.53 148 ASP A N 1
ATOM 1108 C CA . ASP A 1 148 ? -23.831 -18.751 -17.571 1.00 43.53 148 ASP A CA 1
ATOM 1109 C C . ASP A 1 148 ? -23.190 -18.986 -18.948 1.00 43.53 148 ASP A C 1
ATOM 1111 O O . ASP A 1 148 ? -22.073 -18.459 -19.179 1.00 43.53 148 ASP A O 1
#

pLDDT: mean 76.85, std 18.45, range [31.77, 96.81]

Organism: NCBI:txid1908690

Solvent-accessible surface area (backbone atoms only — not comparable to full-atom values): 9087 Å² total; per-residue (Å²): 137,84,77,68,91,85,67,82,67,76,79,78,60,54,74,66,54,50,46,61,70,43,67,84,50,78,91,67,96,69,82,87,71,60,72,58,96,83,32,32,47,50,76,56,37,72,80,33,97,81,63,66,35,32,72,65,48,35,58,49,46,68,74,76,39,50,82,68,29,73,46,77,37,78,71,34,44,39,24,46,62,48,50,42,24,30,46,64,46,24,40,68,49,69,42,47,94,48,65,73,31,47,50,39,16,52,54,47,47,52,46,46,59,75,58,44,66,56,31,47,44,57,63,88,95,44,78,43,79,42,72,49,52,86,40,66,84,86,68,72,80,74,72,93,78,81,83,130